Protein AF-A0A966W2P4-F1 (afdb_monomer_lite)

Secondary structure (DSSP, 8-state):
-GGGSSS--GGG-HHHHHH------SS--PPP---PPPPPSS-EEEETTTTEEEETT-HHHHTTGGG---------SS-HHHHHHHHHHS--TTSPP---HHHHHHHHH--S-SSS-SSEEEB--SSTTTTGGG--GGG-GGGS-EEE---TTS----

Sequence (158 aa):
TFDKTPLANPLTSAKHQKRFRSVPAQEVNVRDVYPSIYPMQVGYAPRGQCGVEMTDWWPHLASCADDLAFVRNMWTTDNDHFAENQIHTGRHSLDEQQPSLGAWIHYGLGTLNENLPKFVVLGGPTNSTTHWSINSLYLGPEHGGVPLTLDPKNPLRT

pLDDT: mean 87.64, std 11.33, range [46.44, 98.06]

Foldseek 3Di:
DCVVDPDDDLVPDPVSVVPDDDPPDDDDDPDDDDSDDDPDPWDWFQADPVGDIDTPVCVPVSPCVVVDDDDDPDDDPDDDPQRLLCVQQVDHPPDPQAAGPQLVCCLPVNAPDPVDQSAEDEADDPDDSSLSSFGNPPSDPSSGYDYDDDDPVDHDDD

Radius of gyration: 20.56 Å; chains: 1; bounding box: 41×46×55 Å

Structure (mmCIF, N/CA/C/O backbone):
data_AF-A0A966W2P4-F1
#
_entry.id   AF-A0A966W2P4-F1
#
loop_
_atom_site.group_PDB
_atom_site.id
_atom_site.type_symbol
_atom_site.label_atom_id
_atom_site.label_alt_id
_atom_site.label_comp_id
_atom_site.label_asym_id
_atom_site.label_entity_id
_atom_site.label_seq_id
_atom_site.pdbx_PDB_ins_code
_atom_site.Cartn_x
_atom_site.Cartn_y
_atom_site.Cartn_z
_atom_site.occupancy
_atom_site.B_iso_or_equiv
_atom_site.auth_seq_id
_atom_site.auth_comp_id
_atom_site.auth_asym_id
_atom_site.auth_atom_id
_atom_site.pdbx_PDB_model_num
ATOM 1 N N . THR A 1 1 ? -15.354 15.403 21.178 1.00 84.19 1 THR A N 1
ATOM 2 C CA . THR A 1 1 ? -13.997 15.476 21.747 1.00 84.19 1 THR A CA 1
ATOM 3 C C . THR A 1 1 ? -13.638 14.121 22.316 1.00 84.19 1 THR A C 1
ATOM 5 O O . THR A 1 1 ? -14.537 13.287 22.406 1.00 84.19 1 THR A O 1
ATOM 8 N N . PHE A 1 2 ? -12.378 13.880 22.691 1.00 87.06 2 PHE A N 1
ATOM 9 C CA . PHE A 1 2 ? -11.977 12.631 23.361 1.00 87.06 2 PHE A CA 1
ATOM 10 C C . PHE A 1 2 ? -12.812 12.337 24.618 1.00 87.06 2 PHE A C 1
ATOM 12 O O . PHE A 1 2 ? -13.151 11.183 24.850 1.00 87.06 2 PHE A O 1
ATOM 19 N N . ASP A 1 3 ? -13.268 13.369 25.337 1.00 86.44 3 ASP A N 1
ATOM 20 C CA . ASP A 1 3 ? -14.118 13.235 26.537 1.00 86.44 3 ASP A CA 1
ATOM 21 C C . ASP A 1 3 ? -15.496 12.611 26.257 1.00 86.44 3 ASP A C 1
ATOM 23 O O . ASP A 1 3 ? -16.191 12.190 27.176 1.00 86.44 3 ASP A O 1
ATOM 27 N N . LYS A 1 4 ? -15.913 12.562 24.985 1.00 87.62 4 LYS A N 1
ATOM 28 C CA . LYS A 1 4 ? -17.164 11.926 24.539 1.00 87.62 4 LYS A CA 1
ATOM 29 C C . LYS A 1 4 ? -16.959 10.483 24.063 1.00 87.62 4 LYS A C 1
ATOM 31 O O . LYS A 1 4 ? -17.877 9.898 23.499 1.00 87.62 4 LYS A O 1
ATOM 36 N N . THR A 1 5 ? -15.758 9.931 24.218 1.00 84.69 5 THR A N 1
ATOM 37 C CA . THR A 1 5 ? -15.396 8.583 23.762 1.00 84.69 5 THR A CA 1
ATOM 38 C C . THR A 1 5 ? -14.862 7.756 24.932 1.00 84.69 5 THR A C 1
ATOM 40 O O . THR A 1 5 ? -14.337 8.334 25.881 1.00 84.69 5 THR A O 1
ATOM 43 N N . PRO A 1 6 ? -14.924 6.414 24.876 1.00 89.44 6 PRO A N 1
ATOM 44 C CA . PRO A 1 6 ? -14.275 5.563 25.876 1.00 89.44 6 PRO A CA 1
ATOM 45 C C . PRO A 1 6 ? -12.737 5.548 25.755 1.00 89.44 6 PRO A C 1
ATOM 47 O O . PRO A 1 6 ? -12.065 4.869 26.528 1.00 89.44 6 PRO A O 1
ATOM 50 N N . LEU A 1 7 ? -12.166 6.248 24.769 1.00 87.25 7 LEU A N 1
ATOM 51 C CA . LEU A 1 7 ? -10.736 6.249 24.480 1.00 87.25 7 LEU A CA 1
ATOM 52 C C . LEU A 1 7 ? -10.005 7.291 25.332 1.00 87.25 7 LEU A C 1
ATOM 54 O O . LEU A 1 7 ? -10.493 8.399 25.551 1.00 87.25 7 LEU A O 1
ATOM 58 N N . ALA A 1 8 ? -8.787 6.957 25.761 1.00 88.94 8 ALA A N 1
ATOM 59 C CA . ALA A 1 8 ? -7.928 7.904 26.461 1.00 88.94 8 ALA A CA 1
ATOM 60 C C . ALA A 1 8 ? -7.579 9.098 25.557 1.00 88.94 8 ALA A C 1
ATOM 62 O O . ALA A 1 8 ? -7.246 8.921 24.385 1.00 88.94 8 ALA A O 1
ATOM 63 N N . ASN A 1 9 ? -7.599 10.308 26.118 1.00 88.94 9 ASN A N 1
ATOM 64 C CA . ASN A 1 9 ? -7.196 11.512 25.400 1.00 88.94 9 ASN A CA 1
ATOM 65 C C . ASN A 1 9 ? -5.660 11.535 25.230 1.00 88.94 9 ASN A C 1
ATOM 67 O O . ASN A 1 9 ? -4.942 11.694 26.220 1.00 88.94 9 ASN A O 1
ATOM 71 N N . PRO A 1 10 ? -5.112 11.398 24.007 1.00 86.69 10 PRO A N 1
ATOM 72 C CA . PRO A 1 10 ? -3.667 11.377 23.807 1.00 86.69 10 PRO A CA 1
ATOM 73 C C . PRO A 1 10 ? -3.014 12.726 24.132 1.00 86.69 10 PRO A C 1
ATOM 75 O O . PRO A 1 10 ? -1.847 12.751 24.509 1.00 86.69 10 PRO A O 1
ATOM 78 N N . LEU A 1 11 ? -3.753 13.836 24.063 1.00 83.75 11 LEU A N 1
ATOM 79 C CA . LEU A 1 11 ? -3.219 15.185 24.280 1.00 83.75 11 LEU A CA 1
ATOM 80 C C . LEU A 1 11 ? -2.796 15.431 25.736 1.00 83.75 11 LEU A C 1
ATOM 82 O O . LEU A 1 11 ? -1.920 16.255 26.005 1.00 83.75 11 LEU A O 1
ATOM 86 N N . THR A 1 12 ? -3.367 14.681 26.680 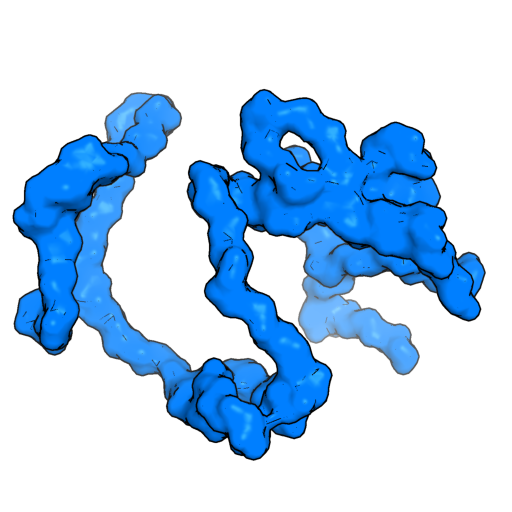1.00 86.94 12 THR A N 1
ATOM 87 C CA . THR A 1 12 ? -2.998 14.740 28.102 1.00 86.94 12 THR A CA 1
ATOM 88 C C . THR A 1 12 ? -1.884 13.754 28.467 1.00 86.94 12 THR A C 1
ATOM 90 O O . THR A 1 12 ? -1.366 13.784 29.581 1.00 86.94 12 THR A O 1
ATOM 93 N N . SER A 1 13 ? -1.472 12.878 27.543 1.00 88.75 13 SER A N 1
ATOM 94 C CA . SER A 1 13 ? -0.450 11.867 27.809 1.00 88.75 13 SER A CA 1
ATOM 95 C C . SER A 1 13 ? 0.957 12.469 27.810 1.00 88.75 13 SER A C 1
ATOM 97 O O . SER A 1 13 ? 1.435 12.966 26.790 1.00 88.75 13 SER A O 1
ATOM 99 N N . ALA A 1 14 ? 1.694 12.300 28.913 1.00 89.62 14 ALA A N 1
ATOM 100 C CA . ALA A 1 14 ? 3.105 12.696 29.000 1.00 89.62 14 ALA A CA 1
ATOM 101 C C . ALA A 1 14 ? 3.975 12.032 27.912 1.00 89.62 14 ALA A C 1
ATOM 103 O O . ALA A 1 14 ? 4.912 12.632 27.381 1.00 89.62 14 ALA A O 1
ATOM 104 N N . LYS A 1 15 ? 3.648 10.788 27.528 1.00 87.38 15 LYS A N 1
ATOM 105 C CA . LYS A 1 15 ? 4.344 10.069 26.451 1.00 87.38 15 LYS A CA 1
ATOM 106 C C . LYS A 1 15 ? 4.075 10.706 25.089 1.00 87.38 15 LYS A C 1
ATOM 108 O O . LYS A 1 15 ? 5.005 10.804 24.291 1.00 87.38 15 LYS A O 1
ATOM 113 N N . HIS A 1 16 ? 2.837 11.131 24.836 1.00 83.31 16 HIS A N 1
ATOM 114 C CA . HIS A 1 16 ? 2.480 11.856 23.621 1.00 83.31 16 HIS A CA 1
ATOM 115 C C . HIS A 1 16 ? 3.200 13.203 23.577 1.00 83.31 16 HIS A C 1
ATOM 117 O O . HIS A 1 16 ? 3.910 13.454 22.616 1.00 83.31 16 HIS A O 1
ATOM 123 N N . GLN A 1 17 ? 3.157 13.997 24.649 1.00 81.94 17 GLN A N 1
ATOM 124 C CA . GLN A 1 17 ? 3.853 15.288 24.729 1.00 81.94 17 GLN A CA 1
ATOM 125 C C . GLN A 1 17 ? 5.368 15.160 24.496 1.00 81.94 17 GLN A C 1
ATOM 127 O O . GLN A 1 17 ? 5.953 15.943 23.754 1.00 81.94 17 GLN A O 1
ATOM 132 N N . LYS A 1 18 ? 6.010 14.118 25.047 1.00 84.56 18 LYS A N 1
ATOM 133 C CA . LYS A 1 18 ? 7.443 13.849 24.825 1.00 84.56 18 LYS A CA 1
ATOM 134 C C . LYS A 1 18 ? 7.772 13.462 23.376 1.00 84.56 18 LYS A C 1
ATOM 136 O O . LYS A 1 18 ? 8.883 13.718 22.904 1.00 84.56 18 LYS A O 1
ATOM 141 N N . ARG A 1 19 ? 6.858 12.771 22.690 1.00 81.75 19 ARG A N 1
ATOM 142 C CA . ARG A 1 19 ? 7.082 12.184 21.354 1.00 81.75 19 ARG A CA 1
ATOM 143 C C . ARG A 1 19 ? 6.489 12.996 20.217 1.00 81.75 19 ARG A C 1
ATOM 145 O O . ARG A 1 19 ? 6.892 12.775 19.084 1.00 81.75 19 ARG A O 1
ATOM 152 N N . PHE A 1 20 ? 5.565 13.903 20.502 1.00 75.81 20 PHE A N 1
ATOM 153 C CA . PHE A 1 20 ? 4.976 14.781 19.510 1.00 75.81 20 PHE A CA 1
ATOM 154 C C . PHE A 1 20 ? 6.096 15.575 18.833 1.00 75.81 20 PHE A C 1
ATOM 156 O O . PHE A 1 20 ? 7.016 16.085 19.484 1.00 75.81 20 PHE A O 1
ATOM 163 N N . ARG A 1 21 ? 6.068 15.596 17.505 1.00 70.50 21 ARG A N 1
ATOM 164 C CA . ARG A 1 21 ? 6.999 16.340 16.664 1.00 70.50 21 ARG A CA 1
ATOM 165 C C . ARG A 1 21 ? 6.143 17.162 15.713 1.00 70.50 21 ARG A C 1
ATOM 167 O O . ARG A 1 21 ? 5.380 16.595 14.939 1.00 70.50 21 ARG A O 1
ATOM 174 N N . SER A 1 22 ? 6.260 18.483 15.787 1.00 64.56 22 SER A N 1
ATOM 175 C CA . SER A 1 22 ? 5.829 19.353 14.692 1.00 64.56 22 SER A CA 1
ATOM 176 C C . SER A 1 22 ? 7.022 19.497 13.761 1.00 64.56 22 SER A C 1
ATOM 178 O O . SER A 1 22 ? 8.122 19.753 14.251 1.00 64.56 22 SER A O 1
ATOM 180 N N . VAL A 1 23 ? 6.839 19.297 12.456 1.00 57.22 23 VAL A N 1
ATOM 181 C CA . VAL A 1 23 ? 7.917 19.521 11.484 1.00 57.22 23 VAL A CA 1
ATOM 182 C C . VAL A 1 23 ? 8.202 21.027 11.463 1.00 57.22 23 VAL A C 1
ATOM 184 O O . VAL A 1 23 ? 7.301 21.791 11.118 1.00 57.22 23 VAL A O 1
ATOM 187 N N . PRO A 1 24 ? 9.405 21.485 11.847 1.00 52.25 24 PRO A N 1
ATOM 188 C CA . PRO A 1 24 ? 9.753 22.898 11.852 1.00 52.25 24 PRO A CA 1
ATOM 189 C C . PRO A 1 24 ? 10.204 23.308 10.445 1.00 52.25 24 PRO A C 1
ATOM 191 O O . PRO A 1 24 ? 11.363 23.637 10.220 1.00 52.25 24 PRO A O 1
ATOM 194 N N . ALA A 1 25 ? 9.307 23.219 9.464 1.00 48.91 25 ALA A N 1
ATOM 195 C CA . ALA A 1 25 ? 9.558 23.744 8.130 1.00 48.91 25 ALA A CA 1
ATOM 196 C C . ALA A 1 25 ? 8.977 25.162 8.056 1.00 48.91 25 ALA A C 1
ATOM 198 O O . ALA A 1 25 ? 7.764 25.316 7.999 1.00 48.91 25 ALA A O 1
ATOM 199 N N . GLN A 1 26 ? 9.882 26.151 8.084 1.00 47.88 26 GLN A N 1
ATOM 200 C CA . GLN A 1 26 ? 9.685 27.580 7.783 1.00 47.88 26 GLN A CA 1
ATOM 201 C C . GLN A 1 26 ? 8.700 28.326 8.710 1.00 47.88 26 GLN A C 1
ATOM 203 O O . GLN A 1 26 ? 7.493 28.178 8.616 1.00 47.88 26 GLN A O 1
ATOM 208 N N . GLU A 1 27 ? 9.272 29.129 9.619 1.00 50.59 27 GLU A N 1
ATOM 209 C CA . GLU A 1 27 ? 8.624 30.163 10.450 1.00 50.59 27 GLU A CA 1
ATOM 210 C C . GLU A 1 27 ? 7.246 29.803 11.041 1.00 50.59 27 GLU A C 1
ATOM 212 O O . GLU A 1 27 ? 6.197 30.132 10.507 1.00 50.59 27 GLU A O 1
ATOM 217 N N . VAL A 1 28 ? 7.287 29.165 12.219 1.00 52.22 28 VAL A N 1
ATOM 218 C CA . VAL A 1 28 ? 6.184 29.016 13.187 1.00 52.22 28 VAL A CA 1
ATOM 219 C C . VAL A 1 28 ? 4.849 28.568 12.581 1.00 52.22 28 VAL A C 1
ATOM 221 O O . VAL A 1 28 ? 3.939 29.361 12.390 1.00 52.22 28 VAL A O 1
ATOM 224 N N . ASN A 1 29 ? 4.664 27.256 12.457 1.00 46.44 29 ASN A N 1
ATOM 225 C CA . ASN A 1 29 ? 3.353 26.665 12.708 1.00 46.44 29 ASN A CA 1
ATOM 226 C C . ASN A 1 29 ? 3.543 25.365 13.492 1.00 46.44 29 ASN A C 1
ATOM 228 O O . ASN A 1 29 ? 3.941 24.325 12.962 1.00 46.44 29 ASN A O 1
ATOM 232 N N . VAL A 1 30 ? 3.285 25.430 14.798 1.00 61.78 30 VAL A N 1
ATOM 233 C CA . VAL A 1 30 ? 2.920 24.231 15.559 1.00 61.78 30 VAL A CA 1
ATOM 234 C C . VAL A 1 30 ? 1.688 23.672 14.850 1.00 61.78 30 VAL A C 1
ATOM 236 O O . VAL A 1 30 ? 0.710 24.402 14.722 1.00 61.78 30 VAL A O 1
ATOM 239 N N . ARG A 1 31 ? 1.741 22.436 14.326 1.00 62.97 31 ARG A N 1
ATOM 240 C CA . ARG A 1 31 ? 0.556 21.809 13.712 1.00 62.97 31 ARG A CA 1
ATOM 241 C C . ARG A 1 31 ? -0.626 21.944 14.677 1.00 62.97 31 ARG A C 1
ATOM 243 O O . ARG A 1 31 ? -0.491 21.575 15.846 1.00 62.97 31 ARG A O 1
ATOM 250 N N . ASP A 1 32 ? -1.751 22.453 14.176 1.00 71.38 32 ASP A N 1
ATOM 251 C CA . ASP A 1 32 ? -2.977 22.604 14.955 1.00 71.38 32 ASP A CA 1
ATOM 252 C C . ASP A 1 32 ? -3.343 21.289 15.646 1.00 71.38 32 ASP A C 1
ATOM 254 O O . ASP A 1 32 ? -3.333 20.205 15.053 1.00 71.38 32 ASP A O 1
ATOM 258 N N . VAL A 1 33 ? -3.694 21.394 16.924 1.00 75.38 33 VAL A N 1
ATOM 259 C CA . VAL A 1 33 ? -4.224 20.272 17.686 1.00 75.38 33 VAL A CA 1
ATOM 260 C C . VAL A 1 33 ? -5.740 20.311 17.572 1.00 75.38 33 VAL A C 1
ATOM 262 O O . VAL A 1 33 ? -6.381 21.207 18.115 1.00 75.38 33 VAL A O 1
ATOM 265 N N . TYR A 1 34 ? -6.323 19.322 16.896 1.00 77.44 34 TYR A N 1
ATOM 266 C CA . TYR A 1 34 ? -7.773 19.194 16.755 1.00 77.44 34 TYR A CA 1
ATOM 267 C C . TYR A 1 34 ? -8.334 18.221 17.810 1.00 77.44 34 TYR A C 1
ATOM 269 O O . TYR A 1 34 ? -8.185 17.008 17.667 1.00 77.44 34 TYR A O 1
ATOM 277 N N . PRO A 1 35 ? -9.000 18.706 18.878 1.00 78.38 35 PRO A N 1
ATOM 278 C CA . PRO A 1 35 ? -9.565 17.843 19.921 1.00 78.38 35 PRO A CA 1
ATOM 279 C C . PRO A 1 35 ? -10.941 17.276 19.543 1.00 78.38 35 PRO A C 1
ATOM 281 O O . PRO A 1 35 ? -11.481 16.414 20.243 1.00 78.38 35 PRO A O 1
ATOM 284 N N . SER A 1 36 ? -11.552 17.796 18.476 1.00 84.69 36 SER A N 1
ATOM 285 C CA . SER A 1 36 ? -12.874 17.399 18.002 1.00 84.69 36 SER A CA 1
ATOM 286 C C . SER A 1 36 ? -12.789 16.115 17.186 1.00 84.69 36 SER A C 1
ATOM 288 O O . SER A 1 36 ? -12.180 16.076 16.125 1.00 84.69 36 SER A O 1
ATOM 290 N N . ILE A 1 37 ? -13.452 15.074 17.685 1.00 86.44 37 ILE A N 1
ATOM 291 C CA . ILE A 1 37 ? -13.655 13.809 16.981 1.00 86.44 37 ILE A CA 1
ATOM 292 C C . ILE A 1 37 ? -15.026 13.889 16.320 1.00 86.44 37 ILE A C 1
ATOM 294 O O . ILE A 1 37 ? -16.028 14.073 17.019 1.00 86.44 37 ILE A O 1
ATOM 298 N N . TYR A 1 38 ? -15.054 13.791 14.995 1.00 89.06 38 TYR A N 1
ATOM 299 C CA . TYR A 1 38 ? -16.292 13.719 14.228 1.00 89.06 38 TYR A CA 1
ATOM 300 C C . TYR A 1 38 ? -16.908 12.320 14.337 1.00 89.06 38 TYR A C 1
ATOM 302 O O . TYR A 1 38 ? -16.171 11.341 14.490 1.00 89.06 38 TYR A O 1
ATOM 310 N N . PRO A 1 39 ? -18.246 12.199 14.272 1.00 86.81 39 PRO A N 1
ATOM 311 C CA . PRO A 1 39 ? -18.875 10.892 14.199 1.00 86.81 39 PRO A CA 1
ATOM 312 C C . PRO A 1 39 ? -18.446 10.177 12.918 1.00 86.81 39 PRO A C 1
ATOM 314 O O . PRO A 1 39 ? -18.038 10.799 11.933 1.00 86.81 39 PRO A O 1
ATOM 317 N N . MET A 1 40 ? -18.574 8.858 12.934 1.00 89.31 40 MET A N 1
ATOM 318 C CA . MET A 1 40 ? -18.354 8.031 11.761 1.00 89.31 40 MET A CA 1
ATOM 319 C C . MET A 1 40 ? -19.264 8.483 10.609 1.00 89.31 40 MET A C 1
ATOM 321 O O . MET A 1 40 ? -20.472 8.612 10.790 1.00 89.31 40 MET A O 1
ATOM 325 N N . GLN A 1 41 ? -18.675 8.762 9.444 1.00 91.69 41 GLN A N 1
ATOM 326 C CA . GLN A 1 41 ? -19.400 9.280 8.273 1.00 91.69 41 GLN A CA 1
ATOM 327 C C . GLN A 1 41 ? -19.931 8.169 7.351 1.00 91.69 41 GLN A C 1
ATOM 329 O O . GLN A 1 41 ? -20.763 8.431 6.489 1.00 91.69 41 GLN A O 1
ATOM 334 N N . VAL A 1 42 ? -19.444 6.937 7.517 1.00 95.12 42 VAL A N 1
ATOM 335 C CA . VAL A 1 42 ? -19.783 5.767 6.698 1.00 95.12 42 VAL A CA 1
ATOM 336 C C . VAL A 1 42 ? -19.817 4.522 7.575 1.00 95.12 42 VAL A C 1
ATOM 338 O O . VAL A 1 42 ? -18.968 4.374 8.448 1.00 95.12 42 VAL A O 1
ATOM 341 N N . GLY A 1 43 ? -20.789 3.638 7.355 1.00 96.06 43 GLY A N 1
ATOM 342 C CA . GLY A 1 43 ? -20.867 2.367 8.069 1.00 96.06 43 GLY A CA 1
ATOM 343 C C . GLY A 1 43 ? -19.767 1.378 7.671 1.00 96.06 43 GLY A C 1
ATOM 344 O O . GLY A 1 43 ? -19.017 1.566 6.708 1.00 96.06 43 GLY A O 1
ATOM 345 N N . TYR A 1 44 ? -19.665 0.309 8.449 1.00 96.88 44 TYR A N 1
ATOM 346 C CA . TYR A 1 44 ? -18.822 -0.848 8.179 1.00 96.88 44 TYR A CA 1
ATOM 347 C C . TYR A 1 44 ? -19.482 -2.082 8.791 1.00 96.88 44 TYR A C 1
ATOM 349 O O . TYR A 1 44 ? -20.256 -1.976 9.744 1.00 96.88 44 TYR A O 1
ATOM 357 N N . ALA A 1 45 ? -19.181 -3.251 8.238 1.00 97.31 45 ALA A N 1
ATOM 358 C CA . ALA A 1 45 ? -19.683 -4.519 8.752 1.00 97.31 45 ALA A CA 1
ATOM 359 C C . ALA A 1 45 ? -18.711 -5.662 8.420 1.00 97.31 45 ALA A C 1
ATOM 361 O O . ALA A 1 45 ? -17.980 -5.550 7.427 1.00 97.31 45 ALA A O 1
ATOM 362 N N . PRO A 1 46 ? -18.717 -6.763 9.196 1.00 97.94 46 PRO A N 1
ATOM 363 C CA . PRO A 1 46 ? -18.055 -8.009 8.817 1.00 97.94 46 PRO A CA 1
ATOM 364 C C . PRO A 1 46 ? -18.528 -8.486 7.438 1.00 97.94 46 PRO A C 1
ATOM 366 O O . PRO A 1 46 ? -19.729 -8.488 7.155 1.00 97.94 46 PRO A O 1
ATOM 369 N N . ARG A 1 47 ? -17.591 -8.876 6.572 1.00 97.75 47 ARG A N 1
ATOM 370 C CA . ARG A 1 47 ? -17.851 -9.367 5.212 1.00 97.75 47 ARG A CA 1
ATOM 371 C C . ARG A 1 47 ? -17.328 -10.781 5.028 1.00 97.75 47 ARG A C 1
ATOM 373 O O . ARG A 1 47 ? -16.357 -11.174 5.673 1.00 97.75 47 ARG A O 1
ATOM 380 N N . GLY A 1 48 ? -17.964 -11.501 4.108 1.00 96.19 48 GLY A N 1
ATOM 381 C CA . GLY A 1 48 ? -17.603 -12.877 3.786 1.00 96.19 48 GLY A CA 1
ATOM 382 C C . GLY A 1 48 ? -17.709 -13.823 4.983 1.00 96.19 48 GLY A C 1
ATOM 383 O O . GLY A 1 48 ? -18.260 -13.493 6.035 1.00 96.19 48 GLY A O 1
ATOM 384 N N . GLN A 1 49 ? -17.159 -15.015 4.811 1.00 97.31 49 GLN A N 1
ATOM 385 C CA . GLN A 1 49 ? -16.963 -16.001 5.870 1.00 97.31 49 GLN A CA 1
ATOM 386 C C . GLN A 1 49 ? -15.754 -15.654 6.746 1.00 97.31 49 GLN A C 1
ATOM 388 O O . GLN A 1 49 ? -15.729 -16.000 7.926 1.00 97.31 49 GLN A O 1
ATOM 393 N N . CYS A 1 50 ? -14.769 -14.939 6.193 1.00 96.50 50 CYS A N 1
ATOM 394 C CA . CYS A 1 50 ? -13.577 -14.483 6.899 1.00 96.50 50 CYS A CA 1
ATOM 395 C C . CYS A 1 50 ? -13.890 -13.456 8.000 1.00 96.50 50 CYS A C 1
ATOM 397 O O . CYS A 1 50 ? -13.063 -13.236 8.887 1.00 96.50 50 CYS A O 1
ATOM 399 N N . GLY A 1 51 ? -15.077 -12.836 7.955 1.00 97.19 51 GLY A N 1
ATOM 400 C CA . GLY A 1 51 ? -15.578 -11.924 8.980 1.00 97.19 51 GLY A CA 1
ATOM 401 C C . GLY A 1 51 ? -14.803 -10.611 9.066 1.00 97.19 51 GLY A C 1
ATOM 402 O O . GLY A 1 51 ? -14.909 -9.900 10.065 1.00 97.19 51 GLY A O 1
ATOM 403 N N . VAL A 1 52 ? -14.009 -10.275 8.046 1.00 96.88 52 VAL A N 1
ATOM 404 C CA . VAL A 1 52 ? -13.231 -9.036 8.036 1.00 96.88 52 VAL A CA 1
ATOM 405 C C . VAL A 1 52 ? -14.168 -7.846 7.880 1.00 96.88 52 VAL A C 1
ATOM 407 O O . VAL A 1 52 ? -14.995 -7.795 6.973 1.00 96.88 52 VAL A O 1
ATOM 410 N N . GLU A 1 53 ? -14.029 -6.871 8.770 1.00 96.88 53 GLU A N 1
ATOM 411 C CA . GLU A 1 53 ? -14.791 -5.632 8.714 1.00 96.88 53 GLU A CA 1
ATOM 412 C C . GLU A 1 53 ? -14.348 -4.756 7.538 1.00 96.88 53 GLU A C 1
ATOM 414 O O . GLU A 1 53 ? -13.167 -4.432 7.396 1.00 96.88 53 GLU A O 1
ATOM 419 N N . MET A 1 54 ? -15.302 -4.359 6.693 1.00 96.69 54 MET A N 1
ATOM 420 C CA . MET A 1 54 ? -15.052 -3.489 5.539 1.00 96.69 54 MET A CA 1
ATOM 421 C C . MET A 1 54 ? -16.102 -2.379 5.444 1.00 96.69 54 MET A C 1
ATOM 423 O O . MET A 1 54 ? -17.277 -2.586 5.760 1.00 96.69 54 MET A O 1
ATOM 427 N N . THR A 1 55 ? -15.664 -1.208 4.976 1.00 96.50 55 THR A N 1
ATOM 428 C CA . THR A 1 55 ? -16.491 -0.004 4.786 1.00 96.50 55 THR A CA 1
ATOM 429 C C . THR A 1 55 ? -17.619 -0.208 3.774 1.00 96.50 55 THR A C 1
ATOM 431 O O . THR A 1 55 ? -17.450 -0.893 2.763 1.00 96.50 55 THR A O 1
ATOM 434 N N . ASP A 1 56 ? -18.756 0.450 4.009 1.00 96.31 56 ASP A N 1
ATOM 435 C CA . ASP A 1 56 ? -19.877 0.513 3.064 1.00 96.31 56 ASP A CA 1
ATOM 436 C C . ASP A 1 56 ? -19.561 1.331 1.796 1.00 96.31 56 ASP A C 1
ATOM 438 O O . ASP A 1 56 ? -20.309 1.263 0.824 1.00 96.31 56 ASP A O 1
ATOM 442 N N . TRP A 1 57 ? -18.440 2.066 1.746 1.00 96.19 57 TRP A N 1
ATOM 443 C CA . TRP A 1 57 ? -17.992 2.743 0.517 1.00 96.19 57 TRP A CA 1
ATOM 444 C C . TRP A 1 57 ? -17.497 1.795 -0.575 1.00 96.19 57 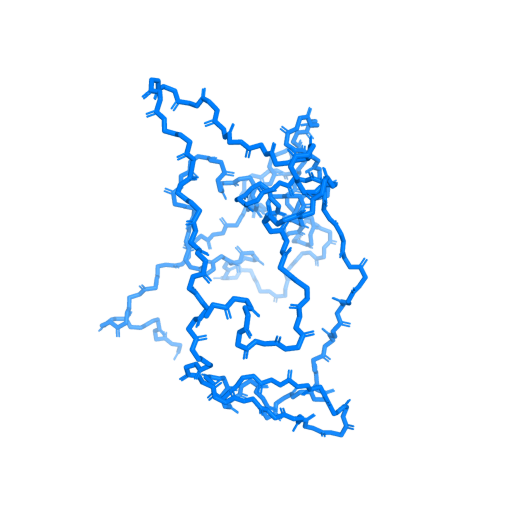TRP A C 1
ATOM 446 O O . TRP A 1 57 ? -17.432 2.199 -1.736 1.00 96.19 57 TRP A O 1
ATOM 456 N N . TRP A 1 58 ? -17.152 0.549 -0.242 1.00 95.44 58 TRP A N 1
ATOM 457 C CA . TRP A 1 58 ? -16.622 -0.420 -1.205 1.00 95.44 58 TRP A CA 1
ATOM 458 C C . TRP A 1 58 ? -17.525 -1.650 -1.336 1.00 95.44 58 TRP A C 1
ATOM 460 O O . TRP A 1 58 ? -17.066 -2.770 -1.105 1.00 95.44 58 TRP A O 1
ATOM 470 N N . PRO A 1 59 ? -18.802 -1.486 -1.729 1.00 94.38 59 PRO A N 1
ATOM 471 C CA . PRO A 1 59 ? -19.769 -2.582 -1.721 1.00 94.38 59 PRO A CA 1
ATOM 472 C C . PRO A 1 59 ? -19.357 -3.739 -2.643 1.00 94.38 59 PRO A C 1
ATOM 474 O O . PRO A 1 59 ? -19.556 -4.900 -2.301 1.00 94.38 59 PRO A O 1
ATOM 477 N N . HIS A 1 60 ? -18.724 -3.433 -3.779 1.00 96.38 60 HIS A N 1
ATOM 478 C CA . HIS A 1 60 ? -18.254 -4.438 -4.737 1.00 96.38 60 HIS A CA 1
ATOM 479 C C . HIS A 1 60 ? -16.952 -5.122 -4.313 1.00 96.38 60 HIS A C 1
ATOM 481 O O . HIS A 1 60 ? -16.744 -6.286 -4.626 1.00 96.38 60 HIS A O 1
ATOM 487 N N . LEU A 1 61 ? -16.069 -4.431 -3.586 1.00 96.75 61 LEU A N 1
ATOM 488 C CA . LEU A 1 61 ? -14.867 -5.075 -3.048 1.00 96.75 61 LEU A CA 1
ATOM 489 C C . LEU A 1 61 ? -15.226 -5.962 -1.850 1.00 96.75 61 LEU A C 1
ATOM 491 O O . LEU A 1 61 ? -14.674 -7.044 -1.684 1.00 96.75 61 LEU A O 1
ATOM 495 N N . ALA A 1 62 ? -16.193 -5.520 -1.044 1.00 97.00 62 ALA A N 1
ATOM 496 C CA . ALA A 1 62 ? -16.713 -6.255 0.099 1.00 97.00 62 ALA A CA 1
ATOM 497 C C . ALA A 1 62 ? -17.338 -7.608 -0.279 1.00 97.00 62 ALA A C 1
ATOM 499 O O . ALA A 1 62 ? -17.284 -8.533 0.530 1.00 97.00 62 ALA A O 1
ATOM 500 N N . SER A 1 63 ? -17.895 -7.762 -1.489 1.00 97.00 63 SER A N 1
ATOM 501 C CA . SER A 1 63 ? -18.393 -9.066 -1.959 1.00 97.00 63 SER A CA 1
ATOM 502 C C . SER A 1 63 ? -17.287 -10.078 -2.252 1.00 97.00 63 SER A C 1
ATOM 504 O O . SER A 1 63 ? -17.583 -11.262 -2.353 1.00 97.00 63 SER A O 1
ATOM 506 N N . CYS A 1 64 ? -16.034 -9.632 -2.357 1.00 97.50 64 CYS A N 1
ATOM 507 C CA . CYS A 1 64 ? -14.872 -10.480 -2.617 1.00 97.50 64 CYS A CA 1
ATOM 508 C C . CYS A 1 64 ? -14.020 -10.699 -1.356 1.00 97.50 64 CYS A C 1
ATOM 510 O O . CYS A 1 64 ? -12.868 -11.098 -1.465 1.00 97.50 64 CYS A O 1
ATOM 512 N N . ALA A 1 65 ? -14.536 -10.404 -0.156 1.00 97.62 65 ALA A N 1
ATOM 513 C CA . ALA A 1 65 ? -13.747 -10.414 1.081 1.00 97.62 65 ALA A CA 1
ATOM 514 C C . ALA A 1 65 ? -13.027 -11.748 1.358 1.00 97.62 65 ALA A C 1
ATOM 516 O O . ALA A 1 65 ? -11.936 -11.740 1.922 1.00 97.62 65 ALA A O 1
ATOM 517 N N . ASP A 1 66 ? -13.614 -12.874 0.951 1.00 98.06 66 ASP A N 1
ATOM 518 C CA . ASP A 1 66 ? -13.024 -14.208 1.124 1.00 98.06 66 ASP A CA 1
ATOM 519 C C . ASP A 1 66 ? -11.929 -14.531 0.090 1.00 98.06 66 ASP A C 1
ATOM 521 O O . ASP A 1 66 ? -11.099 -15.403 0.334 1.00 98.06 66 ASP A O 1
ATOM 525 N N . ASP A 1 67 ? -11.878 -13.793 -1.022 1.00 98.00 67 ASP A N 1
ATOM 526 C CA . ASP A 1 67 ? -10.865 -13.935 -2.077 1.00 98.00 67 ASP A CA 1
ATOM 527 C C . ASP A 1 67 ? -9.657 -13.003 -1.859 1.00 98.00 67 ASP A C 1
ATOM 529 O O . ASP A 1 67 ? -8.669 -13.051 -2.597 1.00 98.00 67 ASP A O 1
ATOM 533 N N . LEU A 1 68 ? -9.728 -12.123 -0.855 1.00 96.69 68 LEU A N 1
ATOM 534 C CA . LEU A 1 68 ? -8.677 -11.163 -0.533 1.00 96.69 68 LEU A CA 1
ATOM 535 C C . LEU A 1 68 ? -7.705 -11.721 0.510 1.00 96.69 68 LEU A C 1
ATOM 537 O O . LEU A 1 68 ? -8.089 -12.244 1.557 1.00 96.69 68 LEU A O 1
ATOM 541 N N . ALA A 1 69 ? -6.412 -11.502 0.274 1.00 95.62 69 ALA A N 1
ATOM 542 C CA . ALA A 1 69 ? -5.380 -11.720 1.277 1.00 95.62 69 ALA A CA 1
ATOM 543 C C . ALA A 1 69 ? -5.180 -10.452 2.124 1.00 95.62 69 ALA A C 1
ATOM 545 O O . ALA A 1 69 ? -4.844 -9.388 1.605 1.00 95.62 69 ALA A O 1
ATOM 546 N N . PHE A 1 70 ? -5.336 -10.570 3.444 1.00 93.88 70 PHE A N 1
ATOM 547 C CA . PHE A 1 70 ? -5.118 -9.466 4.382 1.00 93.88 70 PHE A CA 1
ATOM 548 C C . PHE A 1 70 ? -3.781 -9.614 5.110 1.00 93.88 70 PHE A C 1
ATOM 550 O O . PHE A 1 70 ? -3.612 -10.509 5.938 1.00 93.88 70 PHE A O 1
ATOM 557 N N . VAL A 1 71 ? -2.856 -8.684 4.873 1.00 92.88 71 VAL A N 1
ATOM 558 C CA . VAL A 1 71 ? -1.568 -8.616 5.581 1.00 92.88 71 VAL A CA 1
ATOM 559 C C . VAL A 1 71 ? -1.667 -7.571 6.696 1.00 92.88 71 VAL A C 1
ATOM 561 O O . VAL A 1 71 ? -1.766 -6.378 6.428 1.00 92.88 71 VAL A O 1
ATOM 564 N N . ARG A 1 72 ? -1.677 -8.007 7.964 1.00 91.25 72 ARG A N 1
ATOM 565 C CA . ARG A 1 72 ? -1.889 -7.129 9.144 1.00 91.25 72 ARG A CA 1
ATOM 566 C C . ARG A 1 72 ? -0.630 -6.844 9.964 1.00 91.25 72 ARG A C 1
ATOM 568 O O . ARG A 1 72 ? -0.679 -6.089 10.927 1.00 91.25 72 ARG A O 1
ATOM 575 N N . ASN A 1 73 ? 0.487 -7.462 9.606 1.00 91.75 73 ASN A N 1
ATOM 576 C CA . ASN A 1 73 ? 1.759 -7.381 10.323 1.00 91.75 73 ASN A CA 1
ATOM 577 C C . ASN A 1 73 ? 2.784 -6.465 9.632 1.00 91.75 73 ASN A C 1
ATOM 579 O O . ASN A 1 73 ? 3.979 -6.568 9.907 1.00 91.75 73 ASN A O 1
ATOM 583 N N . MET A 1 74 ? 2.336 -5.587 8.733 1.00 88.94 74 MET A N 1
ATOM 584 C CA . MET A 1 74 ? 3.199 -4.574 8.129 1.00 88.94 74 MET A CA 1
ATOM 585 C C . MET A 1 74 ? 3.454 -3.442 9.125 1.00 88.94 74 MET A C 1
ATOM 587 O O . MET A 1 74 ? 2.549 -3.008 9.837 1.00 88.94 74 MET A O 1
ATOM 591 N N . TRP A 1 75 ? 4.687 -2.951 9.163 1.00 88.62 75 TRP A N 1
ATOM 592 C CA . TRP A 1 75 ? 5.081 -1.791 9.954 1.00 88.62 75 TRP A CA 1
ATOM 593 C C . TRP A 1 75 ? 6.048 -0.925 9.148 1.00 88.62 75 TRP A C 1
ATOM 595 O O . TRP A 1 75 ? 6.690 -1.396 8.212 1.00 88.62 75 TRP A O 1
ATOM 605 N N . THR A 1 76 ? 6.128 0.348 9.516 1.00 90.94 76 THR A N 1
ATOM 606 C CA . THR A 1 76 ? 6.969 1.363 8.878 1.00 90.94 76 THR A CA 1
ATOM 607 C C . THR A 1 76 ? 7.598 2.236 9.962 1.00 90.94 76 THR A C 1
ATOM 609 O O . THR A 1 76 ? 7.045 2.389 11.056 1.00 90.94 76 THR A O 1
ATOM 612 N N . THR A 1 77 ? 8.786 2.756 9.680 1.00 90.06 77 THR A N 1
ATOM 613 C CA . THR A 1 77 ? 9.488 3.755 10.500 1.00 90.06 77 THR A CA 1
ATOM 614 C C . THR A 1 77 ? 9.368 5.162 9.940 1.00 90.06 77 THR A C 1
ATOM 616 O O . THR A 1 77 ? 9.562 6.117 10.690 1.00 90.06 77 THR A O 1
ATOM 619 N N . ASP A 1 78 ? 9.044 5.285 8.654 1.00 88.69 78 ASP A N 1
ATOM 620 C CA . ASP A 1 78 ? 8.722 6.557 8.024 1.00 88.69 78 ASP A CA 1
ATOM 621 C C . ASP A 1 78 ? 7.300 7.008 8.398 1.00 88.69 78 ASP A C 1
ATOM 623 O O . ASP A 1 78 ? 6.434 6.213 8.771 1.00 88.69 78 ASP A O 1
ATOM 627 N N . ASN A 1 79 ? 7.051 8.314 8.312 1.00 83.81 79 ASN A N 1
ATOM 628 C CA . ASN A 1 79 ? 5.744 8.908 8.577 1.00 83.81 79 ASN A CA 1
ATOM 629 C C . ASN A 1 79 ? 5.076 9.427 7.297 1.00 83.81 79 ASN A C 1
ATOM 631 O O . ASN A 1 79 ? 5.730 9.672 6.281 1.00 83.81 79 ASN A O 1
ATOM 635 N N . ASP A 1 80 ? 3.768 9.676 7.395 1.00 82.12 80 ASP A N 1
ATOM 636 C CA . ASP A 1 80 ? 2.949 10.326 6.370 1.00 82.12 80 ASP A CA 1
ATOM 637 C C . ASP A 1 80 ? 3.224 9.748 4.961 1.00 82.12 80 ASP A C 1
ATOM 639 O O . ASP A 1 80 ? 3.051 8.555 4.720 1.00 82.12 80 ASP A O 1
ATOM 643 N N . HIS A 1 81 ? 3.683 10.591 4.036 1.00 82.50 81 HIS A N 1
ATOM 644 C CA . HIS A 1 81 ? 3.884 10.256 2.627 1.00 82.50 81 HIS A CA 1
ATOM 645 C C . HIS A 1 81 ? 5.096 9.341 2.381 1.00 82.50 81 HIS A C 1
ATOM 647 O O . HIS A 1 81 ? 5.132 8.637 1.379 1.00 82.50 81 HIS A O 1
ATOM 653 N N . PHE A 1 82 ? 6.093 9.314 3.273 1.00 87.12 82 PHE A N 1
ATOM 654 C CA . PHE A 1 82 ? 7.276 8.461 3.087 1.00 87.12 82 PHE A CA 1
ATOM 655 C C . PHE A 1 82 ? 7.019 7.001 3.478 1.00 87.12 82 PHE A C 1
ATOM 657 O O . PHE A 1 82 ? 7.706 6.110 2.979 1.00 87.12 82 PHE A O 1
ATOM 664 N N . ALA A 1 83 ? 5.987 6.738 4.289 1.00 90.75 83 ALA A N 1
ATOM 665 C CA . ALA A 1 83 ? 5.548 5.380 4.601 1.00 90.75 83 ALA A CA 1
ATOM 666 C C . ALA A 1 83 ? 5.120 4.605 3.341 1.00 90.75 83 ALA A C 1
ATOM 668 O O . ALA A 1 83 ? 5.400 3.412 3.231 1.00 90.75 83 ALA A O 1
ATOM 669 N N . GLU A 1 84 ? 4.501 5.284 2.366 1.00 89.88 84 GLU A N 1
ATOM 670 C CA . GLU A 1 84 ? 4.172 4.706 1.055 1.00 89.88 84 GLU A CA 1
ATOM 671 C C . GLU A 1 84 ? 5.437 4.167 0.375 1.00 89.88 84 GLU A C 1
ATOM 673 O O . GLU A 1 84 ? 5.519 2.991 0.021 1.00 89.88 84 GLU A O 1
ATOM 678 N N . ASN A 1 85 ? 6.470 5.002 0.261 1.00 91.75 85 ASN A N 1
ATOM 679 C CA . ASN A 1 85 ? 7.725 4.611 -0.370 1.00 91.75 85 ASN A CA 1
ATOM 680 C C . ASN A 1 85 ? 8.392 3.436 0.349 1.00 91.75 85 ASN A C 1
ATOM 682 O O . ASN A 1 85 ? 8.899 2.535 -0.318 1.00 91.75 85 ASN A O 1
ATOM 686 N N . GLN A 1 86 ? 8.363 3.397 1.684 1.00 93.50 86 GLN A N 1
ATOM 687 C CA . GLN A 1 86 ? 8.936 2.279 2.434 1.00 93.50 86 GLN A CA 1
ATOM 688 C C . GLN A 1 86 ? 8.174 0.973 2.189 1.00 93.50 86 GLN A C 1
ATOM 690 O O . GLN A 1 86 ? 8.797 -0.079 2.073 1.00 93.50 86 GLN A O 1
ATOM 695 N N . ILE A 1 87 ? 6.848 1.019 2.042 1.00 92.38 87 ILE A N 1
ATOM 696 C CA . ILE A 1 87 ? 6.049 -0.158 1.674 1.00 92.38 87 ILE A CA 1
ATOM 697 C C . ILE A 1 87 ? 6.425 -0.651 0.274 1.00 92.38 87 ILE A C 1
ATOM 699 O O . ILE A 1 87 ? 6.603 -1.849 0.063 1.00 92.38 87 ILE A O 1
ATOM 703 N N . HIS A 1 88 ? 6.574 0.270 -0.677 1.00 93.12 88 HIS A N 1
ATOM 704 C CA . HIS A 1 88 ? 6.856 -0.081 -2.062 1.00 93.12 88 HIS A CA 1
ATOM 705 C C . HIS A 1 88 ? 8.318 -0.438 -2.323 1.00 93.12 88 HIS A C 1
ATOM 707 O O . HIS A 1 88 ? 8.578 -1.157 -3.274 1.00 93.12 88 HIS A O 1
ATOM 713 N N . THR A 1 89 ? 9.280 0.022 -1.528 1.00 93.62 89 THR A N 1
ATOM 714 C CA . THR A 1 89 ? 10.717 -0.214 -1.786 1.00 93.62 89 THR A CA 1
ATOM 715 C C . THR A 1 89 ? 11.395 -1.063 -0.711 1.00 93.62 89 THR A C 1
ATOM 717 O O . THR A 1 89 ? 12.507 -1.547 -0.913 1.00 93.62 89 THR A O 1
ATOM 720 N N . GLY A 1 90 ? 10.754 -1.241 0.448 1.00 92.25 90 GLY A N 1
ATOM 721 C CA . GLY A 1 90 ? 11.357 -1.851 1.633 1.00 92.25 90 GLY A CA 1
ATOM 722 C C . GLY A 1 90 ? 12.451 -0.996 2.283 1.00 92.25 90 GLY A C 1
ATOM 723 O O . GLY A 1 90 ? 13.203 -1.513 3.109 1.00 92.25 90 GLY A O 1
ATOM 724 N N . ARG A 1 91 ? 12.584 0.282 1.902 1.00 92.81 91 ARG A N 1
ATOM 725 C CA . ARG A 1 91 ? 13.679 1.170 2.315 1.00 92.81 91 ARG A CA 1
ATOM 726 C C . ARG A 1 91 ? 13.180 2.383 3.069 1.00 92.81 91 ARG A C 1
ATOM 728 O O . ARG A 1 91 ? 12.170 2.973 2.695 1.00 92.81 91 ARG A O 1
ATOM 735 N N . HIS A 1 92 ? 13.902 2.740 4.127 1.00 91.88 92 HIS A N 1
ATOM 736 C CA . HIS A 1 92 ? 13.662 3.996 4.817 1.00 91.88 92 HIS A CA 1
ATOM 737 C C . HIS A 1 92 ? 14.022 5.170 3.898 1.00 91.88 92 HIS A C 1
ATOM 739 O O . HIS A 1 92 ? 14.911 5.049 3.057 1.00 91.88 92 HIS A O 1
ATOM 745 N N . SER A 1 93 ? 13.408 6.337 4.093 1.00 87.44 93 SER A N 1
ATOM 746 C CA . SER A 1 93 ? 13.699 7.554 3.308 1.00 87.44 93 SER A CA 1
ATOM 747 C C . SER A 1 93 ? 15.171 8.006 3.308 1.00 87.44 93 SER A C 1
ATOM 749 O O . SER A 1 93 ? 15.579 8.774 2.438 1.00 87.44 93 SER A O 1
ATOM 751 N N . LEU A 1 94 ? 15.957 7.543 4.284 1.00 89.62 94 LEU A N 1
ATOM 752 C CA . LEU A 1 94 ? 17.392 7.827 4.433 1.00 89.62 94 LEU A CA 1
ATOM 753 C C . LEU A 1 94 ? 18.299 6.696 3.932 1.00 89.62 94 LEU A C 1
ATOM 755 O O . LEU A 1 94 ? 19.519 6.857 3.933 1.00 89.62 94 LEU A O 1
ATOM 759 N N . ASP A 1 95 ? 17.723 5.562 3.543 1.00 92.25 95 ASP A N 1
ATOM 760 C CA . ASP A 1 95 ? 18.471 4.472 2.934 1.00 92.25 95 ASP A CA 1
ATOM 761 C C . ASP A 1 95 ? 18.706 4.760 1.445 1.00 92.25 95 ASP A C 1
ATOM 763 O O . ASP A 1 95 ? 18.060 5.608 0.823 1.00 92.25 95 ASP A O 1
ATOM 767 N N . GLU A 1 96 ? 19.620 4.005 0.842 1.00 92.94 96 GLU A N 1
ATOM 768 C CA . GLU A 1 96 ? 19.782 4.013 -0.606 1.00 92.94 96 GLU A CA 1
ATOM 769 C C . GLU A 1 96 ? 18.496 3.541 -1.297 1.00 92.94 96 GLU A C 1
ATOM 771 O O . GLU A 1 96 ? 17.910 2.514 -0.934 1.00 92.94 96 GLU A O 1
ATOM 776 N N . GLN A 1 97 ? 18.075 4.280 -2.323 1.00 90.88 97 GLN A N 1
ATOM 777 C CA . GLN A 1 97 ? 16.873 3.950 -3.077 1.00 90.88 97 GLN A CA 1
ATOM 778 C C . GLN A 1 97 ? 17.029 2.606 -3.783 1.00 90.88 97 GLN A C 1
ATOM 780 O O . GLN A 1 97 ? 18.056 2.315 -4.394 1.00 90.88 97 GLN A O 1
ATOM 785 N N . GLN A 1 98 ? 15.979 1.794 -3.716 1.00 95.75 98 GLN A N 1
ATOM 786 C CA . GLN A 1 98 ? 15.908 0.504 -4.389 1.00 95.75 98 GLN A CA 1
ATOM 787 C C . GLN A 1 98 ? 14.703 0.466 -5.329 1.00 95.75 98 GLN A C 1
ATOM 789 O O . GLN A 1 98 ? 13.749 1.221 -5.116 1.00 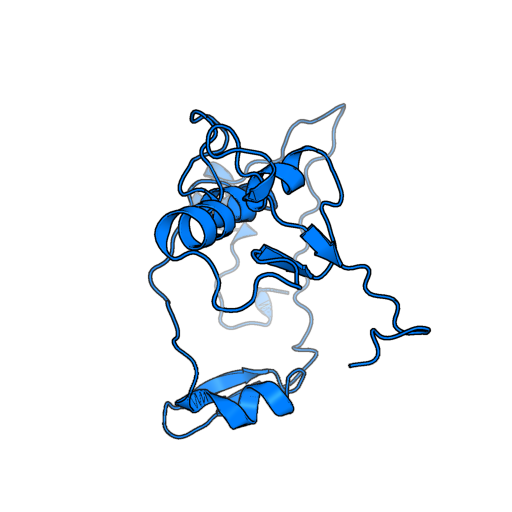95.75 98 GLN A O 1
ATOM 794 N N . PRO A 1 99 ? 14.743 -0.382 -6.374 1.00 97.00 99 PRO A N 1
ATOM 795 C CA . PRO A 1 99 ? 13.613 -0.552 -7.267 1.00 97.00 99 PRO A CA 1
ATOM 796 C C . PRO A 1 99 ? 12.357 -0.891 -6.467 1.00 97.00 99 PRO A C 1
ATOM 798 O O . PRO A 1 99 ? 12.408 -1.631 -5.480 1.00 97.00 99 PRO A O 1
ATOM 801 N N . SER A 1 100 ? 11.233 -0.336 -6.901 1.00 96.44 100 SER A N 1
ATOM 802 C CA . SER A 1 100 ? 9.937 -0.625 -6.305 1.00 96.44 100 SER A CA 1
ATOM 803 C C . SER A 1 100 ? 9.584 -2.109 -6.425 1.00 96.44 100 SER A C 1
ATOM 805 O O . SER A 1 100 ? 10.045 -2.824 -7.316 1.00 96.44 100 SER A O 1
ATOM 807 N N . LEU A 1 101 ? 8.700 -2.568 -5.548 1.00 95.44 101 LEU A N 1
ATOM 808 C CA . LEU A 1 101 ? 8.163 -3.918 -5.522 1.00 95.44 101 LEU A CA 1
ATOM 809 C C . LEU A 1 101 ? 7.525 -4.268 -6.870 1.00 95.44 101 LEU A C 1
ATOM 811 O O . LEU A 1 101 ? 7.739 -5.366 -7.369 1.00 95.44 101 LEU A O 1
ATOM 815 N N . GLY A 1 102 ? 6.806 -3.325 -7.489 1.00 94.75 102 GLY A N 1
ATOM 816 C CA . GLY A 1 102 ? 6.238 -3.508 -8.827 1.00 94.75 102 GLY A CA 1
ATOM 817 C C . GLY A 1 102 ? 7.310 -3.728 -9.898 1.00 94.75 102 GLY A C 1
ATOM 818 O O . GLY A 1 102 ? 7.179 -4.643 -10.711 1.00 94.75 102 GLY A O 1
ATOM 819 N N . ALA A 1 103 ? 8.407 -2.96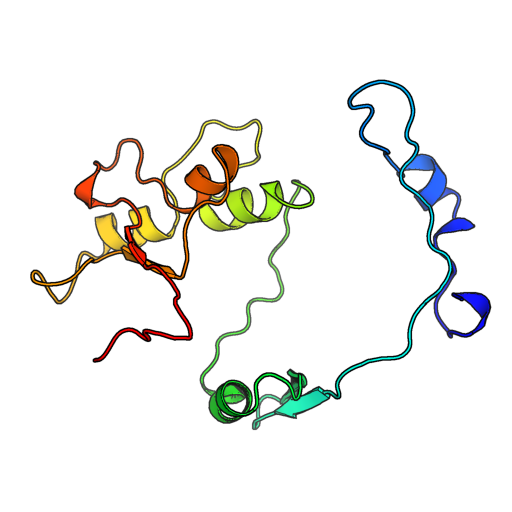7 -9.850 1.00 96.44 103 ALA A N 1
ATOM 820 C CA . ALA A 1 103 ? 9.531 -3.148 -10.765 1.00 96.44 103 ALA A CA 1
ATOM 821 C C . ALA A 1 103 ? 10.239 -4.496 -10.561 1.00 96.44 103 ALA A C 1
ATOM 823 O O . ALA A 1 103 ? 10.532 -5.178 -11.539 1.00 96.44 103 ALA A O 1
ATOM 824 N N . TRP A 1 104 ? 10.459 -4.919 -9.312 1.00 97.06 104 TRP A N 1
ATOM 825 C CA . TRP A 1 104 ? 11.030 -6.235 -9.003 1.00 97.06 104 TRP A CA 1
ATOM 826 C C . TRP A 1 104 ? 10.141 -7.389 -9.455 1.00 97.06 104 TRP A C 1
ATOM 828 O O . TRP A 1 104 ? 10.643 -8.357 -10.023 1.00 97.06 104 TRP A O 1
ATOM 838 N N . ILE A 1 105 ? 8.829 -7.289 -9.220 1.00 95.19 105 ILE A N 1
ATOM 839 C CA . ILE A 1 105 ? 7.852 -8.285 -9.670 1.00 95.19 105 ILE A CA 1
ATOM 840 C C . ILE A 1 105 ? 7.906 -8.405 -11.189 1.00 95.19 105 ILE A C 1
ATOM 842 O O . ILE A 1 105 ? 8.023 -9.513 -11.704 1.00 95.19 105 ILE A O 1
ATOM 846 N N . HIS A 1 106 ? 7.877 -7.282 -11.904 1.00 94.81 106 HIS A N 1
ATOM 847 C CA . HIS A 1 106 ? 7.951 -7.306 -13.356 1.00 94.81 106 HIS A CA 1
ATOM 848 C C . HIS A 1 106 ? 9.308 -7.842 -13.852 1.00 94.81 106 HIS A C 1
ATOM 850 O O . HIS A 1 106 ? 9.332 -8.709 -14.719 1.00 94.81 106 HIS A O 1
ATOM 856 N N . TYR A 1 107 ? 10.433 -7.397 -13.294 1.00 95.94 107 TYR A N 1
ATOM 857 C CA . TYR A 1 107 ? 11.757 -7.903 -13.672 1.00 95.94 107 TYR A CA 1
ATOM 858 C C . TYR A 1 107 ? 11.895 -9.415 -13.442 1.00 95.94 107 TYR A C 1
ATOM 860 O O . TYR A 1 107 ? 12.395 -10.133 -14.303 1.00 95.94 107 TYR A O 1
ATOM 868 N N . GLY A 1 108 ? 11.438 -9.908 -12.288 1.00 95.50 108 GLY A N 1
ATOM 869 C CA . GLY A 1 108 ? 11.612 -11.304 -11.892 1.00 95.50 108 GLY A CA 1
ATOM 870 C C . GLY A 1 108 ? 10.607 -12.271 -12.517 1.00 95.50 108 GLY A C 1
ATOM 871 O O . GLY A 1 108 ? 10.978 -13.393 -12.854 1.00 95.50 108 GLY A O 1
ATOM 872 N N . LEU A 1 109 ? 9.340 -11.865 -12.654 1.00 94.38 109 LEU A N 1
ATOM 873 C CA . LEU A 1 109 ? 8.263 -12.730 -13.156 1.00 94.38 109 LEU A CA 1
ATOM 874 C C . LEU A 1 109 ? 7.913 -12.472 -14.626 1.00 94.38 109 LEU A C 1
ATOM 876 O O . LEU A 1 109 ? 7.255 -13.305 -15.248 1.00 94.38 109 LEU A O 1
ATOM 880 N N . GLY A 1 110 ? 8.346 -11.346 -15.193 1.00 90.25 110 GLY A N 1
ATOM 881 C CA . GLY A 1 110 ? 8.023 -10.954 -16.558 1.00 90.25 110 GLY A CA 1
ATOM 882 C C . GLY A 1 110 ? 6.554 -10.566 -16.727 1.00 90.25 110 GLY A C 1
ATOM 883 O O . GLY A 1 110 ? 5.919 -10.000 -15.837 1.00 90.25 110 GLY A O 1
ATOM 884 N N . THR A 1 111 ? 6.012 -10.846 -17.908 1.00 87.75 111 THR A N 1
ATOM 885 C CA . THR A 1 111 ? 4.609 -10.610 -18.257 1.00 87.75 111 THR A CA 1
ATOM 886 C C . THR A 1 111 ? 4.065 -11.801 -19.035 1.00 87.75 111 THR A C 1
ATOM 888 O O . THR A 1 111 ? 4.807 -12.500 -19.721 1.00 87.75 111 THR A O 1
ATOM 891 N N . LEU A 1 112 ? 2.750 -12.000 -18.976 1.00 87.38 112 LEU A N 1
ATOM 892 C CA . LEU A 1 112 ? 2.038 -12.914 -19.875 1.00 87.38 112 LEU A CA 1
ATOM 893 C C . LEU A 1 112 ? 1.553 -12.210 -21.155 1.00 87.38 112 LEU A C 1
ATOM 895 O O . LEU A 1 112 ? 1.008 -12.856 -22.046 1.00 87.38 112 LEU A O 1
ATOM 899 N N . ASN A 1 113 ? 1.718 -10.886 -21.241 1.00 86.00 113 ASN A N 1
ATOM 900 C CA . ASN A 1 113 ? 1.276 -10.058 -22.356 1.00 86.00 113 ASN A CA 1
ATOM 901 C C . ASN A 1 113 ? 2.343 -9.017 -22.727 1.00 86.00 113 ASN A C 1
ATOM 903 O O . ASN A 1 113 ? 2.662 -8.135 -21.932 1.00 86.00 113 ASN A O 1
ATOM 907 N N . GLU A 1 114 ? 2.854 -9.100 -23.955 1.00 88.69 114 GLU A N 1
ATOM 908 C CA . GLU A 1 114 ? 3.868 -8.184 -24.499 1.00 88.69 114 GLU A CA 1
ATOM 909 C C . GLU A 1 114 ? 3.277 -6.904 -25.114 1.00 88.69 114 GLU A C 1
ATOM 911 O O . GLU A 1 114 ? 4.007 -5.962 -25.403 1.00 88.69 114 GLU A O 1
ATOM 916 N N . ASN A 1 115 ? 1.957 -6.842 -25.301 1.00 90.50 115 ASN A N 1
ATOM 917 C CA . ASN A 1 115 ? 1.284 -5.730 -25.977 1.00 90.50 115 ASN A CA 1
ATOM 918 C C . ASN A 1 115 ? 0.742 -4.659 -25.016 1.00 90.50 115 ASN A C 1
ATOM 920 O O . ASN A 1 115 ? 0.190 -3.661 -25.475 1.00 90.50 115 ASN A O 1
ATOM 924 N N . LEU A 1 116 ? 0.852 -4.861 -23.699 1.00 89.88 116 LEU A N 1
ATOM 925 C CA . LEU A 1 116 ? 0.354 -3.936 -22.676 1.00 89.88 116 LEU A CA 1
ATOM 926 C C . LEU A 1 116 ? 1.447 -3.582 -21.655 1.00 89.88 116 LEU A C 1
ATOM 928 O O . LEU A 1 116 ? 2.390 -4.358 -21.477 1.00 89.88 116 LEU A O 1
ATOM 932 N N . PRO A 1 117 ? 1.318 -2.440 -20.948 1.00 88.50 117 PRO A N 1
ATOM 933 C CA . PRO A 1 117 ? 2.194 -2.117 -19.830 1.00 88.50 117 PRO A CA 1
ATOM 934 C C . PRO A 1 117 ? 2.184 -3.221 -18.770 1.00 88.50 117 PRO A C 1
ATOM 936 O O . PRO A 1 117 ? 1.129 -3.693 -18.348 1.00 88.50 117 PRO A O 1
ATOM 939 N N . LYS A 1 118 ? 3.381 -3.616 -18.337 1.00 90.62 118 LYS A N 1
ATOM 940 C CA . LYS A 1 118 ? 3.608 -4.789 -17.479 1.00 90.62 118 LYS A CA 1
ATOM 941 C C . LYS A 1 118 ? 3.530 -4.441 -15.986 1.00 90.62 118 LYS A C 1
ATOM 943 O O . LYS A 1 118 ? 3.170 -5.278 -15.167 1.00 90.62 118 LYS A O 1
ATOM 948 N N . PHE A 1 119 ? 3.798 -3.178 -15.649 1.00 93.94 119 PHE A N 1
ATOM 949 C CA . PHE A 1 119 ? 3.562 -2.581 -14.338 1.00 93.94 119 PHE A CA 1
ATOM 950 C C . PHE A 1 119 ? 2.765 -1.286 -14.525 1.00 93.94 119 PHE A C 1
ATOM 952 O O . PHE A 1 119 ? 3.271 -0.287 -15.034 1.00 93.94 119 PHE A O 1
ATOM 959 N N . VAL A 1 120 ? 1.493 -1.325 -14.140 1.00 93.06 120 VAL A N 1
ATOM 960 C CA . VAL A 1 120 ? 0.560 -0.200 -14.242 1.00 93.06 120 VAL A CA 1
ATOM 961 C C . VAL A 1 120 ? 0.419 0.486 -12.890 1.00 93.06 120 VAL A C 1
ATOM 963 O O . VAL A 1 120 ? 0.266 -0.175 -11.864 1.00 93.06 120 VAL A O 1
ATOM 966 N N . VAL A 1 121 ? 0.403 1.815 -12.909 1.00 92.44 121 VAL A N 1
ATOM 967 C CA . VAL A 1 121 ? 0.114 2.655 -11.746 1.00 92.44 121 VAL A CA 1
ATOM 968 C C . VAL A 1 121 ? -1.208 3.362 -12.015 1.00 92.44 121 VAL A C 1
ATOM 970 O O . VAL A 1 121 ? -1.354 4.049 -13.022 1.00 92.44 121 VAL A O 1
ATOM 973 N N . LEU A 1 122 ? -2.205 3.157 -11.154 1.00 90.44 122 LEU A N 1
ATOM 974 C CA . LEU A 1 122 ? -3.478 3.869 -11.260 1.00 90.44 122 LEU A CA 1
ATOM 975 C C . LEU A 1 122 ? -3.321 5.258 -10.648 1.00 90.44 122 LEU A C 1
ATOM 977 O O . LEU A 1 122 ? -2.999 5.388 -9.469 1.00 90.44 122 LEU A O 1
ATOM 981 N N . GLY A 1 123 ? -3.544 6.292 -11.453 1.00 82.00 123 GLY A N 1
ATOM 982 C CA . GLY A 1 123 ? -3.036 7.615 -11.120 1.00 82.00 123 GLY A CA 1
ATOM 983 C C . GLY A 1 123 ? -1.528 7.687 -11.353 1.00 82.00 123 GLY A C 1
ATOM 984 O O . GLY A 1 123 ? -0.931 6.831 -12.002 1.00 82.00 123 GLY A O 1
ATOM 985 N N . GLY A 1 124 ? -0.897 8.749 -10.872 1.00 85.19 124 GLY A N 1
ATOM 986 C CA . GLY A 1 124 ? 0.536 8.935 -11.040 1.00 85.19 124 GLY A CA 1
ATOM 987 C C . GLY A 1 124 ? 1.148 9.700 -9.880 1.00 85.19 124 GLY A C 1
ATOM 988 O O . GLY A 1 124 ? 0.410 10.247 -9.054 1.00 85.19 124 GLY A O 1
A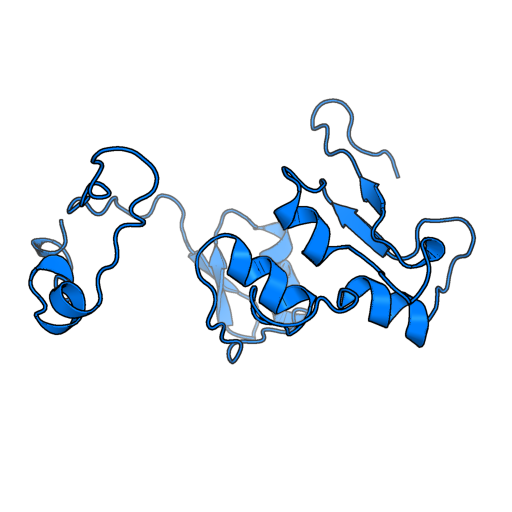TOM 989 N N . PRO A 1 125 ? 2.487 9.754 -9.823 1.00 86.06 125 PRO A N 1
ATOM 990 C CA . PRO A 1 125 ? 3.196 10.538 -8.827 1.00 86.06 125 PRO A CA 1
ATOM 991 C C . PRO A 1 125 ? 2.695 11.981 -8.822 1.00 86.06 125 PRO A C 1
ATOM 993 O O . PRO A 1 125 ? 2.580 12.624 -9.865 1.00 86.06 125 PRO A O 1
ATOM 996 N N . THR A 1 126 ? 2.385 12.492 -7.637 1.00 84.75 126 THR A N 1
ATOM 997 C CA . THR A 1 126 ? 1.895 13.866 -7.452 1.00 84.75 126 THR A CA 1
ATOM 998 C C . THR A 1 126 ? 3.036 14.852 -7.208 1.00 84.75 126 THR A C 1
ATOM 1000 O O . THR A 1 126 ? 2.850 16.063 -7.303 1.00 84.75 126 THR A O 1
ATOM 1003 N N . ASN A 1 127 ? 4.228 14.339 -6.900 1.00 85.75 127 ASN A N 1
ATOM 1004 C CA . ASN A 1 127 ? 5.463 15.089 -6.713 1.00 85.75 127 ASN A CA 1
ATOM 1005 C C . ASN A 1 127 ? 6.692 14.173 -6.904 1.00 85.75 127 ASN A C 1
ATOM 1007 O O . ASN A 1 127 ? 6.570 12.960 -7.097 1.00 85.75 127 ASN A O 1
ATOM 1011 N N . SER A 1 128 ? 7.893 14.743 -6.797 1.00 86.06 128 SER A N 1
ATOM 1012 C CA . SER A 1 128 ? 9.154 14.018 -6.990 1.00 86.06 128 SER A CA 1
ATOM 1013 C C . SER A 1 128 ? 9.416 12.898 -5.976 1.00 86.06 128 SER A C 1
ATOM 1015 O O . SER A 1 128 ? 10.086 11.930 -6.328 1.00 86.06 128 SER A O 1
ATOM 1017 N N . THR A 1 129 ? 8.907 12.983 -4.744 1.00 83.88 129 THR A N 1
ATOM 1018 C CA . THR A 1 129 ? 9.132 11.945 -3.725 1.00 83.88 129 THR A CA 1
ATOM 1019 C C . THR A 1 129 ? 8.192 10.759 -3.902 1.00 83.88 129 THR A C 1
ATOM 1021 O O . THR A 1 129 ? 8.587 9.632 -3.625 1.00 83.88 129 THR A O 1
ATOM 1024 N N . THR A 1 130 ? 6.991 10.971 -4.445 1.00 87.25 130 THR A N 1
ATOM 1025 C CA . THR A 1 130 ? 6.057 9.883 -4.805 1.00 87.25 130 THR A CA 1
ATOM 1026 C C . THR A 1 130 ? 6.491 9.092 -6.042 1.00 87.25 130 THR A C 1
ATOM 1028 O O . THR A 1 130 ? 5.955 8.029 -6.315 1.00 87.25 130 THR A O 1
ATOM 1031 N N . HIS A 1 131 ? 7.490 9.558 -6.801 1.00 90.00 131 HIS A N 1
ATOM 1032 C CA . HIS A 1 131 ? 8.038 8.767 -7.908 1.00 90.00 131 HIS A CA 1
ATOM 1033 C C . HIS A 1 131 ? 8.791 7.518 -7.430 1.00 90.00 131 HIS A C 1
ATOM 1035 O O . HIS A 1 131 ? 8.963 6.578 -8.205 1.00 90.00 131 HIS A O 1
ATOM 1041 N N . TRP A 1 132 ? 9.267 7.493 -6.182 1.00 91.81 132 TRP A N 1
ATOM 1042 C CA . TRP A 1 132 ? 10.093 6.392 -5.683 1.00 91.81 132 TRP A CA 1
ATOM 1043 C C . TRP A 1 132 ? 9.300 5.087 -5.558 1.00 91.81 132 TRP A C 1
ATOM 1045 O O . TRP A 1 132 ? 9.855 4.024 -5.826 1.00 91.81 132 TRP A O 1
ATOM 1055 N N . SER A 1 133 ? 7.999 5.158 -5.253 1.00 92.38 133 SER A N 1
ATOM 1056 C CA . SER A 1 133 ? 7.124 3.985 -5.118 1.00 92.38 133 SER A CA 1
ATOM 1057 C C . SER A 1 133 ? 6.882 3.227 -6.430 1.00 92.38 133 SER A C 1
ATOM 1059 O O . SER A 1 133 ? 6.387 2.100 -6.397 1.00 92.38 133 SER A O 1
ATOM 1061 N N . ILE A 1 134 ? 7.279 3.793 -7.578 1.00 94.44 134 ILE A N 1
ATOM 1062 C CA . ILE A 1 134 ? 7.040 3.210 -8.908 1.00 94.44 134 ILE A CA 1
ATOM 1063 C C . ILE A 1 134 ? 8.301 3.094 -9.776 1.00 94.44 134 ILE A C 1
ATOM 1065 O O . ILE A 1 134 ? 8.228 2.668 -10.929 1.00 94.44 134 ILE A O 1
ATOM 1069 N N . ASN A 1 135 ? 9.461 3.500 -9.257 1.00 94.81 135 ASN A N 1
ATOM 1070 C CA . ASN A 1 135 ? 10.699 3.535 -10.031 1.00 94.81 135 ASN A CA 1
ATOM 1071 C C . ASN A 1 135 ? 11.334 2.137 -10.135 1.00 94.81 135 ASN A C 1
ATOM 1073 O O . ASN A 1 135 ? 11.210 1.314 -9.225 1.00 94.81 135 ASN A O 1
ATOM 1077 N N . SER A 1 136 ? 12.030 1.875 -11.238 1.00 95.88 136 SER A N 1
ATOM 1078 C CA . SER A 1 136 ? 12.799 0.650 -11.482 1.00 95.88 136 SER A CA 1
ATOM 1079 C C . SER A 1 136 ? 14.301 0.818 -11.271 1.00 95.88 136 SER A C 1
ATOM 1081 O O . SER A 1 136 ? 15.004 -0.179 -11.120 1.00 95.88 136 SER A O 1
ATOM 1083 N N . LEU A 1 137 ? 14.796 2.061 -11.213 1.00 95.81 137 LEU A N 1
ATOM 1084 C CA . LEU A 1 137 ? 16.208 2.386 -11.000 1.00 95.81 137 LEU A CA 1
ATOM 1085 C C . LEU A 1 137 ? 17.124 1.560 -11.923 1.00 95.81 137 LEU A C 1
ATOM 1087 O O . LEU A 1 137 ? 16.990 1.600 -13.144 1.00 95.81 137 LEU A O 1
ATOM 1091 N N . TYR A 1 138 ? 18.055 0.804 -11.345 1.00 96.31 138 TYR A N 1
ATOM 1092 C CA . TYR A 1 138 ? 19.056 0.029 -12.069 1.00 96.31 138 TYR A CA 1
ATOM 1093 C C . TYR A 1 138 ? 18.501 -1.222 -12.772 1.00 96.31 138 TYR A C 1
ATOM 1095 O O . TYR A 1 138 ? 19.264 -1.889 -13.463 1.00 96.31 138 TYR A O 1
ATOM 1103 N N . LEU A 1 139 ? 17.210 -1.552 -12.624 1.00 97.00 139 LEU A N 1
ATOM 1104 C CA . LEU A 1 139 ? 16.589 -2.645 -13.385 1.00 97.00 139 LEU A CA 1
ATOM 1105 C C . LEU A 1 139 ? 16.315 -2.262 -14.841 1.00 97.00 139 LEU A C 1
ATOM 1107 O O . LEU A 1 139 ? 16.162 -3.151 -15.664 1.00 97.00 139 LEU A O 1
ATOM 1111 N N . GLY A 1 140 ? 16.284 -0.966 -15.162 1.00 95.19 140 GLY A N 1
ATOM 1112 C CA . GLY A 1 140 ? 16.008 -0.470 -16.509 1.00 95.19 140 GLY A CA 1
ATOM 1113 C C . GLY A 1 140 ? 14.613 0.154 -16.640 1.00 95.19 140 GLY A C 1
ATOM 1114 O O . GLY A 1 140 ? 13.682 -0.217 -15.912 1.00 95.19 140 GLY A O 1
ATOM 1115 N N . PRO A 1 141 ? 14.450 1.159 -17.520 1.00 93.19 141 PRO A N 1
ATOM 1116 C CA . PRO A 1 141 ? 13.211 1.927 -17.660 1.00 93.19 141 PRO A CA 1
ATOM 1117 C C . PRO A 1 141 ? 11.997 1.083 -18.073 1.00 93.19 141 PRO A C 1
ATOM 1119 O O . PRO A 1 141 ? 10.871 1.433 -17.734 1.00 93.19 141 PRO A O 1
ATOM 1122 N N . GLU A 1 142 ? 12.206 -0.043 -18.750 1.00 92.12 142 GLU A N 1
ATOM 1123 C CA . GLU A 1 142 ? 11.163 -0.989 -19.147 1.00 92.12 142 GLU A CA 1
ATOM 1124 C C . GLU A 1 142 ? 10.428 -1.611 -17.951 1.00 92.12 142 GLU A C 1
ATOM 1126 O O . GLU A 1 142 ? 9.280 -2.035 -18.091 1.00 92.12 142 GLU A O 1
ATOM 1131 N N . HIS A 1 143 ? 11.054 -1.628 -16.767 1.00 95.25 143 HIS A N 1
ATOM 1132 C CA . HIS A 1 143 ? 10.451 -2.142 -15.539 1.00 95.25 143 HIS A CA 1
ATOM 1133 C C . HIS A 1 143 ? 9.763 -1.076 -14.682 1.00 95.25 143 HIS A C 1
ATOM 1135 O O . HIS A 1 143 ? 9.197 -1.408 -13.640 1.00 95.25 143 HIS A O 1
ATOM 1141 N N . GLY A 1 144 ? 9.805 0.191 -15.097 1.00 94.50 144 GLY A N 1
ATOM 1142 C CA . GLY A 1 144 ? 9.171 1.290 -14.378 1.00 94.50 144 GLY A CA 1
ATOM 1143 C C . GLY A 1 144 ? 7.645 1.222 -14.435 1.00 94.50 144 GLY A C 1
ATOM 1144 O O . GLY A 1 144 ? 7.059 0.716 -15.393 1.00 94.50 144 GLY A O 1
ATOM 1145 N N . GLY A 1 145 ? 6.993 1.750 -13.400 1.00 95.00 145 GLY A N 1
ATOM 1146 C CA . GLY A 1 145 ? 5.540 1.865 -13.372 1.00 95.00 145 GLY A CA 1
ATOM 1147 C C . GLY A 1 145 ? 5.043 2.869 -14.405 1.00 95.00 145 GLY A C 1
ATOM 1148 O O . GLY A 1 145 ? 5.548 3.988 -14.481 1.00 95.00 145 GLY A O 1
ATOM 1149 N N . VAL A 1 146 ? 4.034 2.476 -15.182 1.00 93.88 146 VAL A N 1
ATOM 1150 C CA . VAL A 1 146 ? 3.385 3.322 -16.188 1.00 93.88 146 VAL A CA 1
ATOM 1151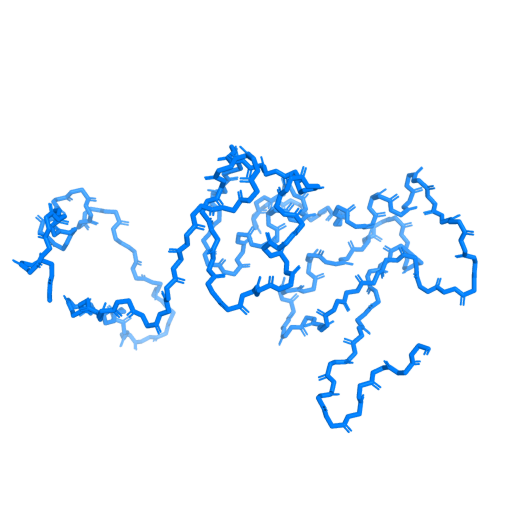 C C . VAL A 1 146 ? 2.121 3.941 -15.584 1.00 93.88 146 VAL A C 1
ATOM 1153 O O . VAL A 1 146 ? 1.158 3.208 -15.336 1.00 93.88 146 VAL A O 1
ATOM 1156 N N . PRO A 1 147 ? 2.091 5.266 -15.341 1.00 92.19 147 PRO A N 1
ATOM 1157 C CA . PRO A 1 147 ? 0.913 5.946 -14.818 1.00 92.19 147 PRO A CA 1
ATOM 1158 C C . PRO A 1 147 ? -0.237 5.939 -15.820 1.00 92.19 147 PRO A C 1
ATOM 1160 O O . PRO A 1 147 ? -0.063 6.300 -16.984 1.00 92.19 147 PRO A O 1
ATOM 1163 N N . LEU A 1 148 ? -1.429 5.595 -15.347 1.00 90.00 148 LEU A N 1
ATOM 1164 C CA . LEU A 1 148 ? -2.671 5.717 -16.095 1.00 90.00 148 LEU A CA 1
ATOM 1165 C C . LEU A 1 148 ? -3.507 6.853 -15.519 1.00 90.00 148 LEU A C 1
ATOM 1167 O O . LEU A 1 148 ? -3.848 6.869 -14.334 1.00 90.00 148 LEU A O 1
ATOM 1171 N N . THR A 1 149 ? -3.856 7.810 -16.378 1.00 83.38 149 THR A N 1
ATOM 1172 C CA . THR A 1 149 ? -4.717 8.931 -16.004 1.00 83.38 149 THR A CA 1
ATOM 1173 C C . THR A 1 149 ? -6.109 8.432 -15.636 1.00 83.38 149 THR A C 1
ATOM 1175 O O . THR A 1 149 ? -6.741 7.693 -16.389 1.00 83.38 149 THR A O 1
ATOM 1178 N N . LEU A 1 150 ? -6.601 8.880 -14.482 1.00 83.12 150 LEU A N 1
ATOM 1179 C CA . LEU A 1 150 ? -7.960 8.619 -14.031 1.00 83.12 150 LEU A CA 1
ATOM 1180 C C . LEU A 1 150 ? -8.820 9.841 -14.376 1.00 83.12 150 LEU A C 1
ATOM 1182 O O . LEU A 1 150 ? -8.786 10.839 -13.660 1.00 83.12 150 LEU A O 1
ATOM 1186 N N . ASP A 1 151 ? -9.567 9.780 -15.480 1.00 84.12 151 ASP A N 1
ATOM 1187 C CA . ASP A 1 151 ? -10.578 10.788 -15.817 1.00 84.12 151 ASP A CA 1
ATOM 1188 C C . ASP A 1 151 ? -11.984 10.190 -15.650 1.00 84.12 151 ASP A C 1
ATOM 1190 O O . ASP A 1 151 ? -12.410 9.378 -16.473 1.00 84.12 151 ASP A O 1
ATOM 1194 N N . PRO A 1 152 ? -12.749 10.598 -14.621 1.00 82.62 152 PRO A N 1
ATOM 1195 C CA . PRO A 1 152 ? -14.125 10.141 -14.447 1.00 82.62 152 PRO A CA 1
ATOM 1196 C C . PRO A 1 152 ? -15.050 10.497 -15.621 1.00 82.62 152 PRO A C 1
ATOM 1198 O O . PRO A 1 152 ? -16.056 9.823 -15.828 1.00 82.62 152 PRO A O 1
ATOM 1201 N N . LYS A 1 153 ? -14.741 11.554 -16.386 1.00 90.38 153 LYS A N 1
ATOM 1202 C CA . LYS A 1 153 ? -15.514 11.969 -17.569 1.00 90.38 153 LYS A CA 1
ATOM 1203 C C . LYS A 1 153 ? -15.114 11.203 -18.825 1.00 90.38 153 LYS A C 1
ATOM 1205 O O . LYS A 1 153 ? -15.895 11.148 -19.773 1.00 90.38 153 LYS A O 1
ATOM 1210 N N . ASN A 1 154 ? -13.925 10.614 -18.829 1.00 85.25 154 ASN A N 1
ATOM 1211 C CA . ASN A 1 154 ? -13.412 9.805 -19.921 1.00 85.25 154 ASN A CA 1
ATOM 1212 C C . ASN A 1 154 ? -12.757 8.529 -19.369 1.00 85.25 154 ASN A C 1
ATOM 1214 O O . ASN A 1 154 ? -11.531 8.397 -19.404 1.00 85.25 154 ASN A O 1
ATOM 1218 N N . PRO A 1 155 ? -13.559 7.599 -18.819 1.00 78.31 155 PRO A N 1
ATOM 1219 C CA . PRO A 1 155 ? -13.024 6.371 -18.258 1.00 78.31 155 PRO A CA 1
ATOM 1220 C C . PRO A 1 155 ? -12.325 5.559 -19.350 1.00 78.31 155 PRO A C 1
ATOM 1222 O O . PRO A 1 155 ? -12.786 5.513 -20.496 1.00 78.31 155 PRO A O 1
ATOM 1225 N N . LEU A 1 156 ? -11.226 4.897 -18.982 1.00 70.56 156 LEU A N 1
ATOM 1226 C CA . LEU A 1 156 ? -10.533 3.957 -19.858 1.00 70.56 156 LEU A CA 1
ATOM 1227 C C . LEU A 1 156 ? -11.536 2.896 -20.330 1.00 70.56 156 LEU A C 1
ATOM 1229 O O . LEU A 1 156 ? -12.077 2.141 -19.522 1.00 70.56 156 LEU A O 1
ATOM 1233 N N . ARG A 1 157 ? -11.827 2.880 -21.633 1.00 55.88 157 ARG A N 1
ATOM 1234 C CA . ARG A 1 157 ? -12.715 1.886 -22.240 1.00 55.88 157 ARG A CA 1
ATOM 1235 C C . ARG A 1 157 ? -11.902 0.624 -22.510 1.00 55.88 157 ARG A C 1
ATOM 1237 O O . ARG A 1 157 ? -10.963 0.671 -23.300 1.00 55.88 157 ARG A O 1
ATOM 1244 N N . THR A 1 158 ? -12.253 -0.452 -21.816 1.00 47.44 158 THR A N 1
ATOM 1245 C CA . THR A 1 158 ? -11.772 -1.819 -22.056 1.00 47.44 158 THR A CA 1
ATOM 1246 C C . THR A 1 158 ? -12.585 -2.485 -23.148 1.00 47.44 158 THR A C 1
ATOM 1248 O O . THR A 1 158 ? -13.830 -2.351 -23.076 1.00 47.44 158 THR A O 1
#